Protein AF-A0A7C3XAK3-F1 (afdb_monomer_lite)

Radius of gyration: 26.2 Å; chains: 1; bounding box: 83×43×58 Å

Sequence (183 aa):
MRKRVQDLAARSGARIESCRVSHVPLEGDGNSEPVRDVQTSAECVFQGARFVLKDAFQLQPFVEALRDEERFDILFMIPAIGGFRGLTNYRENGVEVVMVQNGSPYRYAVSVQAGTATLPQLPLYQPLSTQSGDTDTTGQHQARRPPGLAMAVVLAVALAAAVFVYTTLRRHASREKRDGYAR

Structure (mmCIF, N/CA/C/O backbone):
data_AF-A0A7C3XAK3-F1
#
_entry.id   AF-A0A7C3XAK3-F1
#
loop_
_atom_site.group_PDB
_atom_site.id
_atom_site.type_symbol
_atom_site.label_atom_id
_atom_site.label_alt_id
_atom_site.label_comp_id
_atom_site.label_asym_id
_atom_site.label_entity_id
_atom_site.label_seq_id
_atom_site.pdbx_PDB_ins_code
_atom_site.Cartn_x
_atom_site.Cartn_y
_atom_site.Cartn_z
_atom_site.occupancy
_atom_site.B_iso_or_equiv
_atom_site.auth_seq_id
_atom_site.auth_comp_id
_atom_site.auth_asym_id
_atom_site.auth_atom_id
_atom_site.pdbx_PDB_model_num
ATOM 1 N N . MET A 1 1 ? 4.041 1.277 14.985 1.00 87.50 1 MET A N 1
ATOM 2 C CA . MET A 1 1 ? 4.296 0.413 13.810 1.00 87.50 1 MET A CA 1
ATOM 3 C C . MET A 1 1 ? 3.847 -1.040 13.988 1.00 87.50 1 MET A C 1
ATOM 5 O O . MET A 1 1 ? 2.988 -1.465 13.234 1.00 87.50 1 MET A O 1
ATOM 9 N N . ARG A 1 2 ? 4.333 -1.800 14.988 1.00 88.56 2 ARG A N 1
ATOM 10 C CA . ARG A 1 2 ? 3.982 -3.234 15.162 1.00 88.56 2 ARG A CA 1
ATOM 11 C C . ARG A 1 2 ? 2.473 -3.537 15.111 1.00 88.56 2 ARG A C 1
ATOM 13 O O . ARG A 1 2 ? 2.077 -4.432 14.377 1.00 88.56 2 ARG A O 1
ATOM 20 N N . LYS A 1 3 ? 1.648 -2.764 15.829 1.00 90.56 3 LYS A N 1
ATOM 21 C CA . LYS A 1 3 ? 0.180 -2.903 15.807 1.00 90.56 3 LYS A CA 1
ATOM 22 C C . LYS A 1 3 ? -0.396 -2.778 14.389 1.00 90.56 3 LYS A C 1
ATOM 24 O O . LYS A 1 3 ? -1.176 -3.616 13.976 1.00 90.56 3 LYS A O 1
ATOM 29 N N . ARG A 1 4 ? 0.069 -1.800 13.609 1.00 90.44 4 ARG A N 1
ATOM 30 C CA . ARG A 1 4 ? -0.397 -1.564 12.232 1.00 90.44 4 ARG A CA 1
ATOM 31 C C . ARG A 1 4 ? -0.043 -2.716 11.292 1.00 90.44 4 ARG A C 1
ATOM 33 O O . ARG A 1 4 ? -0.855 -3.104 10.466 1.00 90.44 4 ARG A O 1
ATOM 40 N N . VAL A 1 5 ? 1.141 -3.312 11.457 1.00 90.38 5 VAL A N 1
ATOM 41 C CA . VAL A 1 5 ? 1.531 -4.526 10.714 1.00 90.38 5 VAL A CA 1
ATOM 42 C C . VAL A 1 5 ? 0.620 -5.703 11.076 1.00 90.38 5 VAL A C 1
ATOM 44 O O . VAL A 1 5 ? 0.212 -6.458 10.197 1.00 90.38 5 VAL A O 1
ATOM 47 N N . GLN A 1 6 ? 0.283 -5.860 12.359 1.00 91.19 6 GLN A N 1
ATOM 48 C CA . GLN A 1 6 ? -0.656 -6.892 12.810 1.00 91.19 6 GLN A CA 1
ATOM 49 C C . GLN A 1 6 ? -2.060 -6.663 12.241 1.00 91.19 6 GLN A C 1
ATOM 51 O O . GLN A 1 6 ? -2.669 -7.609 11.748 1.00 91.19 6 GLN A O 1
ATOM 56 N N . ASP A 1 7 ? -2.533 -5.417 12.233 1.00 90.75 7 ASP A N 1
ATOM 57 C CA . ASP A 1 7 ? -3.819 -5.047 11.643 1.00 90.75 7 ASP A CA 1
ATOM 58 C C . ASP A 1 7 ? -3.832 -5.326 10.129 1.00 90.75 7 ASP A C 1
ATOM 60 O O . ASP A 1 7 ? -4.789 -5.907 9.615 1.00 90.75 7 ASP A O 1
ATOM 64 N N . LEU A 1 8 ? -2.745 -5.001 9.418 1.00 90.50 8 LEU A N 1
ATOM 65 C CA . LEU A 1 8 ? -2.573 -5.327 8.000 1.00 90.50 8 LEU A CA 1
ATOM 66 C C . LEU A 1 8 ? -2.621 -6.843 7.753 1.00 90.50 8 LEU A C 1
ATOM 68 O O . LEU A 1 8 ? -3.293 -7.297 6.824 1.00 90.50 8 LEU A O 1
ATOM 72 N N . ALA A 1 9 ? -1.935 -7.635 8.582 1.00 90.25 9 ALA A N 1
ATOM 73 C CA . ALA A 1 9 ? -1.950 -9.094 8.490 1.00 90.25 9 ALA A CA 1
ATOM 74 C C . ALA A 1 9 ? -3.367 -9.652 8.682 1.00 90.25 9 ALA A C 1
ATOM 76 O O . ALA A 1 9 ? -3.848 -10.418 7.849 1.00 90.25 9 ALA A O 1
ATOM 77 N N . ALA A 1 10 ? -4.067 -9.195 9.725 1.00 88.69 10 ALA A N 1
ATOM 78 C CA . ALA A 1 10 ? -5.432 -9.613 10.023 1.00 88.69 10 ALA A CA 1
ATOM 79 C C . ALA A 1 10 ? -6.401 -9.292 8.872 1.00 88.69 10 ALA A C 1
ATOM 81 O O . ALA A 1 10 ? -7.179 -10.151 8.464 1.00 88.69 10 ALA A O 1
ATOM 82 N N . ARG A 1 11 ? -6.317 -8.083 8.303 1.00 86.75 11 ARG A N 1
ATOM 83 C CA . ARG A 1 11 ? -7.193 -7.629 7.205 1.00 86.75 11 ARG A CA 1
ATOM 84 C C . ARG A 1 11 ? -6.927 -8.339 5.882 1.00 86.75 11 ARG A C 1
ATOM 86 O O . ARG A 1 11 ? -7.851 -8.573 5.113 1.00 86.75 11 ARG A O 1
ATOM 93 N N . SER A 1 12 ? -5.673 -8.691 5.617 1.00 86.06 12 SER A N 1
ATOM 94 C CA . SER A 1 12 ? -5.279 -9.401 4.393 1.00 86.06 12 SER A CA 1
ATOM 95 C C . SER A 1 12 ? -5.405 -10.925 4.490 1.00 86.06 12 SER A C 1
ATOM 97 O O . SER A 1 12 ? -5.143 -11.620 3.506 1.00 86.06 12 SER A O 1
ATOM 99 N N . GLY A 1 13 ? -5.774 -11.456 5.664 1.00 87.94 13 GLY A N 1
ATOM 100 C CA . GLY A 1 13 ? -5.750 -12.894 5.946 1.00 87.94 13 GLY A CA 1
ATOM 101 C C . GLY A 1 13 ? -4.337 -13.486 5.944 1.00 87.94 13 GLY A C 1
ATOM 102 O O . GLY A 1 13 ? -4.175 -14.702 5.847 1.00 87.94 13 GLY A O 1
ATOM 103 N N . ALA A 1 14 ? -3.312 -12.637 6.013 1.00 89.75 14 ALA A N 1
ATOM 104 C CA . ALA A 1 14 ? -1.926 -13.050 5.986 1.00 89.75 14 ALA A CA 1
ATOM 105 C C . ALA A 1 14 ? -1.443 -13.468 7.374 1.00 89.75 14 ALA A C 1
ATOM 107 O O . ALA A 1 14 ? -1.837 -12.910 8.399 1.00 89.75 14 ALA A O 1
ATOM 108 N N . ARG A 1 15 ? -0.498 -14.402 7.404 1.00 92.25 15 ARG A N 1
ATOM 109 C CA . ARG A 1 15 ? 0.276 -14.712 8.604 1.00 92.25 15 ARG A CA 1
ATOM 110 C C . ARG A 1 15 ? 1.606 -13.973 8.545 1.00 92.25 15 ARG A C 1
ATOM 112 O O . ARG A 1 15 ? 2.295 -14.032 7.534 1.00 92.25 15 ARG A O 1
ATOM 119 N N . ILE A 1 16 ? 1.989 -13.309 9.630 1.00 92.69 16 ILE A N 1
ATOM 120 C CA . ILE A 1 16 ? 3.330 -12.725 9.749 1.00 92.69 16 ILE A CA 1
ATOM 121 C C . ILE A 1 16 ? 4.313 -13.868 10.017 1.00 92.69 16 ILE A C 1
ATOM 123 O O . ILE A 1 16 ? 4.199 -14.552 11.034 1.00 92.69 16 ILE A O 1
ATOM 127 N N . GLU A 1 17 ? 5.254 -14.083 9.104 1.00 94.12 17 GLU A N 1
ATOM 128 C CA . GLU A 1 17 ? 6.334 -15.062 9.251 1.00 94.12 17 GLU A CA 1
ATOM 129 C C . GLU A 1 17 ? 7.499 -14.461 10.041 1.00 94.12 17 GLU A C 1
ATOM 131 O O . GLU A 1 17 ? 7.970 -15.036 11.019 1.00 94.12 17 GLU A O 1
ATOM 136 N N . SER A 1 18 ? 7.918 -13.255 9.660 1.00 93.62 18 SER A N 1
ATOM 137 C CA . SER A 1 18 ? 8.916 -12.475 10.386 1.00 93.62 18 SER A CA 1
ATOM 138 C C . SER A 1 18 ? 8.581 -10.989 10.303 1.00 93.62 18 SER A C 1
ATOM 140 O O . SER A 1 18 ? 7.903 -10.548 9.379 1.00 93.62 18 SER A O 1
ATOM 142 N N . CYS A 1 19 ? 8.991 -10.206 11.300 1.00 92.00 19 CYS A N 1
ATOM 143 C CA . CYS A 1 19 ? 8.801 -8.759 11.285 1.00 92.00 19 CYS A CA 1
ATOM 144 C C . CYS A 1 19 ? 9.812 -8.075 12.198 1.00 92.00 19 CYS A C 1
ATOM 146 O O . CYS A 1 19 ? 9.797 -8.258 13.419 1.00 92.00 19 CYS A O 1
ATOM 148 N N . ARG A 1 20 ? 10.694 -7.279 11.601 1.00 93.88 20 ARG A N 1
ATOM 149 C CA . ARG A 1 20 ? 11.685 -6.461 12.288 1.00 93.88 20 ARG A CA 1
ATOM 150 C C . ARG A 1 20 ? 11.205 -5.019 12.277 1.00 93.88 20 ARG A C 1
ATOM 152 O O . ARG A 1 20 ? 10.937 -4.468 11.220 1.00 93.88 20 ARG A O 1
ATOM 159 N N . VAL A 1 21 ? 11.097 -4.414 13.455 1.00 92.00 21 VAL A N 1
ATOM 160 C CA . VAL A 1 21 ? 10.813 -2.982 13.601 1.00 92.00 21 VAL A CA 1
ATOM 161 C C . VAL A 1 21 ? 12.068 -2.327 14.153 1.00 92.00 21 VAL A C 1
ATOM 163 O O . VAL A 1 21 ? 12.582 -2.775 15.177 1.00 92.00 21 VAL A O 1
ATOM 166 N N . SER A 1 22 ? 12.554 -1.294 13.477 1.00 92.19 22 SER A N 1
ATOM 167 C CA . SER A 1 22 ? 13.707 -0.502 13.900 1.00 92.19 22 SER A CA 1
ATOM 168 C C . SER A 1 22 ? 13.309 0.948 14.121 1.00 92.19 22 SER A C 1
ATOM 170 O O . SER A 1 22 ? 12.450 1.491 13.427 1.00 92.19 22 SER A O 1
ATOM 172 N N . HIS A 1 23 ? 13.955 1.559 15.106 1.00 91.06 23 HIS A N 1
ATOM 173 C CA . HIS A 1 23 ? 13.824 2.966 15.441 1.00 91.06 23 HIS A CA 1
ATOM 174 C C . HIS A 1 23 ? 15.217 3.572 15.343 1.00 91.06 23 HIS A C 1
ATOM 176 O O . HIS A 1 23 ? 16.111 3.179 16.091 1.00 91.06 23 HIS A O 1
ATOM 182 N N . VAL A 1 24 ? 15.407 4.469 14.385 1.00 89.06 24 VAL A N 1
ATOM 183 C CA . VAL A 1 24 ? 16.671 5.162 14.157 1.00 89.06 24 VAL A CA 1
ATOM 184 C C . VAL A 1 24 ? 16.463 6.608 14.596 1.00 89.06 24 VAL A C 1
ATOM 186 O O . VAL A 1 24 ? 15.587 7.272 14.039 1.00 89.06 24 VAL A O 1
ATOM 189 N N . PRO A 1 25 ? 17.182 7.100 15.619 1.00 86.81 25 PRO A N 1
ATOM 190 C CA . PRO A 1 25 ? 17.150 8.518 15.938 1.00 86.81 25 PRO A CA 1
ATOM 191 C C . PRO A 1 25 ? 17.681 9.296 14.733 1.00 86.81 25 PRO A C 1
ATOM 193 O O . PRO A 1 25 ? 18.705 8.931 14.157 1.00 86.81 25 PRO A O 1
ATOM 196 N N . LEU A 1 26 ? 16.963 10.336 14.334 1.00 82.81 26 LEU A N 1
ATOM 197 C CA . LEU A 1 26 ? 17.437 11.277 13.338 1.00 82.81 26 LEU A CA 1
ATOM 198 C C . LEU A 1 26 ? 18.354 12.259 14.062 1.00 82.81 26 LEU A C 1
ATOM 200 O O . LEU A 1 26 ? 17.943 12.929 15.010 1.00 82.81 26 LEU A O 1
ATOM 204 N N . GLU A 1 27 ? 19.620 12.294 13.660 1.00 77.50 27 GLU A N 1
ATOM 205 C CA . GLU A 1 27 ? 20.534 13.332 14.120 1.00 77.50 27 GLU A CA 1
ATOM 206 C C . GLU A 1 27 ? 20.066 14.653 13.506 1.00 77.50 27 GLU A C 1
ATOM 208 O O . GLU A 1 27 ? 20.115 14.842 12.291 1.00 77.50 27 GLU A O 1
ATOM 213 N N . GLY A 1 28 ? 19.529 15.537 14.347 1.00 67.94 28 GLY A N 1
ATOM 214 C CA . GLY A 1 28 ? 19.206 16.896 13.936 1.00 67.94 28 GLY A CA 1
ATOM 215 C C . GLY A 1 28 ? 20.486 17.655 13.597 1.00 67.94 28 GLY A C 1
ATOM 216 O O . GLY A 1 28 ? 21.498 17.505 14.284 1.00 67.94 28 GLY A O 1
ATOM 217 N N . ASP A 1 29 ? 20.439 18.489 12.556 1.00 62.28 29 ASP A N 1
ATOM 218 C CA . ASP A 1 29 ? 21.495 19.467 12.289 1.00 62.28 29 ASP A CA 1
ATOM 219 C C . ASP A 1 29 ? 21.697 20.294 13.570 1.00 62.28 29 ASP A C 1
ATOM 221 O O . ASP A 1 29 ? 20.728 20.826 14.125 1.00 62.28 29 ASP A O 1
ATOM 225 N N . GLY A 1 30 ? 22.934 20.344 14.074 1.00 61.62 30 GLY A N 1
ATOM 226 C CA . GLY A 1 30 ? 23.308 20.696 15.456 1.00 61.62 30 GLY A CA 1
ATOM 227 C C . GLY A 1 30 ? 22.976 22.110 15.965 1.00 61.62 30 GLY A C 1
ATOM 228 O O . GLY A 1 30 ? 23.571 22.547 16.944 1.00 61.62 30 GLY A O 1
ATOM 229 N N . ASN A 1 31 ? 22.045 22.820 15.327 1.00 66.19 31 ASN A N 1
ATOM 230 C CA . ASN A 1 31 ? 21.582 24.166 15.666 1.00 66.19 31 ASN A CA 1
ATOM 231 C C . ASN A 1 31 ? 20.103 24.240 16.098 1.00 66.19 31 ASN A C 1
ATOM 233 O O . ASN A 1 31 ? 19.608 25.338 16.351 1.00 66.19 31 ASN A O 1
ATOM 237 N N . SER A 1 32 ? 19.393 23.113 16.193 1.00 59.19 32 SER A N 1
ATOM 238 C CA . SER A 1 32 ? 17.992 23.072 16.649 1.00 59.19 32 SER A CA 1
ATOM 239 C C . SER A 1 32 ? 17.912 22.458 18.046 1.00 59.19 32 SER A C 1
ATOM 241 O O . SER A 1 32 ? 18.679 21.546 18.355 1.00 59.19 32 SER A O 1
ATOM 243 N N . GLU A 1 33 ? 16.988 22.928 18.894 1.00 60.97 33 GLU A N 1
ATOM 244 C CA . GLU A 1 33 ? 16.674 22.240 20.154 1.00 60.97 33 GLU A CA 1
ATOM 245 C C . GLU A 1 33 ? 16.444 20.739 19.906 1.00 60.97 33 GLU A C 1
ATOM 247 O O . GLU A 1 33 ? 15.945 20.383 18.835 1.00 60.97 33 GLU A O 1
ATOM 252 N N . PRO A 1 34 ? 16.801 19.848 20.853 1.00 56.78 34 PRO A N 1
ATOM 253 C CA . PRO A 1 34 ? 16.752 18.404 20.658 1.00 56.78 34 PRO A CA 1
ATOM 254 C C . PRO A 1 34 ? 15.304 17.902 20.610 1.00 56.78 34 PRO A C 1
ATOM 256 O O . PRO A 1 34 ? 14.813 17.248 21.531 1.00 56.78 34 PRO A O 1
ATOM 259 N N . VAL A 1 35 ? 14.613 18.166 19.505 1.00 58.84 35 VAL A N 1
ATOM 260 C CA . VAL A 1 35 ? 13.472 17.366 19.092 1.00 58.84 35 VAL A CA 1
ATOM 261 C C . VAL A 1 35 ? 14.072 16.023 18.704 1.00 58.84 35 VAL A C 1
ATOM 263 O O . VAL A 1 35 ? 14.799 15.904 17.721 1.00 58.84 35 VAL A O 1
ATOM 266 N N . ARG A 1 36 ? 13.870 15.013 19.557 1.00 66.38 36 ARG A N 1
ATOM 267 C CA . ARG A 1 36 ? 14.266 13.634 19.258 1.00 66.38 36 ARG A CA 1
ATOM 268 C C . ARG A 1 36 ? 13.358 13.106 18.156 1.00 66.38 36 ARG A C 1
ATOM 270 O O . ARG A 1 36 ? 12.416 12.365 18.432 1.00 66.38 36 ARG A O 1
ATOM 277 N N . ASP A 1 37 ? 13.641 13.495 16.924 1.00 80.44 37 ASP A N 1
ATOM 278 C CA . ASP A 1 37 ? 12.997 12.913 15.764 1.00 80.44 37 ASP A CA 1
ATOM 279 C C . ASP A 1 37 ? 13.470 11.462 15.631 1.00 80.44 37 ASP A C 1
ATOM 281 O O . ASP A 1 37 ? 14.658 11.150 15.716 1.00 80.44 37 ASP A O 1
ATOM 285 N N . VAL A 1 38 ? 12.524 10.534 15.497 1.00 84.50 38 VAL A N 1
ATOM 286 C CA . VAL A 1 38 ? 12.805 9.099 15.393 1.00 84.50 38 VAL A CA 1
ATOM 287 C C . VAL A 1 38 ? 12.208 8.588 14.096 1.00 84.50 38 VAL A C 1
ATOM 289 O O . VAL A 1 38 ? 10.988 8.549 13.930 1.00 84.50 38 VAL A O 1
ATOM 292 N N . GLN A 1 39 ? 13.059 8.112 13.194 1.00 84.50 39 GLN A N 1
ATOM 293 C CA . GLN A 1 39 ? 12.618 7.373 12.025 1.00 84.50 39 GLN A CA 1
ATOM 294 C C . GLN A 1 39 ? 12.269 5.942 12.436 1.00 84.50 39 GLN A C 1
ATOM 296 O O . GLN A 1 39 ? 13.109 5.184 12.919 1.00 84.50 39 GLN A O 1
ATOM 301 N N . THR A 1 40 ? 11.013 5.552 12.233 1.00 85.81 40 THR A N 1
ATOM 302 C CA . THR A 1 40 ? 10.553 4.182 12.484 1.00 85.81 40 THR A CA 1
ATOM 303 C C . THR A 1 40 ? 10.412 3.432 11.165 1.00 85.81 40 THR A C 1
ATOM 305 O O . THR A 1 40 ? 9.677 3.870 10.286 1.00 85.81 40 THR A O 1
ATOM 308 N N . SER A 1 41 ? 11.061 2.276 11.038 1.00 85.62 41 SER A N 1
ATOM 309 C CA . SER A 1 41 ? 10.912 1.372 9.894 1.00 85.62 41 SER A CA 1
ATOM 310 C C . SER A 1 41 ? 10.433 -0.006 10.343 1.00 85.62 41 SER A C 1
ATOM 312 O O . SER A 1 41 ? 10.674 -0.432 11.474 1.00 85.62 41 SER A O 1
ATOM 314 N N . ALA A 1 42 ? 9.710 -0.703 9.467 1.00 87.62 42 ALA A N 1
ATOM 315 C CA . ALA A 1 42 ? 9.312 -2.086 9.681 1.00 87.62 42 ALA A CA 1
ATOM 316 C C . ALA A 1 42 ? 9.510 -2.897 8.401 1.00 87.62 42 ALA A C 1
ATOM 318 O O . ALA A 1 42 ? 9.039 -2.504 7.338 1.00 87.62 42 ALA A O 1
ATOM 319 N N . GLU A 1 43 ? 10.183 -4.031 8.529 1.00 89.50 43 GLU A N 1
ATOM 320 C CA . GLU A 1 43 ? 10.418 -5.001 7.468 1.00 89.50 43 GLU A CA 1
ATOM 321 C C . GLU A 1 43 ? 9.780 -6.318 7.896 1.00 89.50 43 GLU A C 1
ATOM 323 O O . GLU A 1 43 ? 10.193 -6.914 8.893 1.00 89.50 43 GLU A O 1
ATOM 328 N N . CYS A 1 44 ? 8.727 -6.745 7.199 1.00 87.69 44 CYS A N 1
ATOM 329 C CA . CYS A 1 44 ? 7.933 -7.897 7.612 1.00 87.69 44 CYS A CA 1
ATOM 330 C C . CYS A 1 44 ? 7.650 -8.806 6.415 1.00 87.69 44 CYS A C 1
ATOM 332 O O . CYS A 1 44 ? 7.301 -8.336 5.334 1.00 87.69 44 CYS A O 1
ATOM 334 N N . VAL A 1 45 ? 7.804 -10.112 6.625 1.00 87.38 45 VAL A N 1
ATOM 335 C CA . VAL A 1 45 ? 7.499 -11.166 5.657 1.00 87.38 45 VAL A CA 1
ATOM 336 C C . VAL A 1 45 ? 6.133 -11.738 6.000 1.00 87.38 45 VAL A C 1
ATOM 338 O O . VAL A 1 45 ? 5.879 -12.137 7.140 1.00 87.38 45 VAL A O 1
ATOM 341 N N . PHE A 1 46 ? 5.250 -11.762 5.008 1.00 88.50 46 PHE A N 1
ATOM 342 C CA . PHE A 1 46 ? 3.887 -12.256 5.143 1.00 88.50 46 PHE A CA 1
ATOM 343 C C . PHE A 1 46 ? 3.707 -13.529 4.319 1.00 88.50 46 PHE A C 1
ATOM 345 O O . PHE A 1 46 ? 4.042 -13.564 3.137 1.00 88.50 46 PHE A O 1
ATOM 352 N N . GLN A 1 47 ? 3.107 -14.550 4.920 1.00 89.88 47 GLN A N 1
ATOM 353 C CA . GLN A 1 47 ? 2.721 -15.788 4.259 1.00 89.88 47 GLN A CA 1
ATOM 354 C C . GLN A 1 47 ? 1.212 -15.798 3.998 1.00 89.88 47 GLN A C 1
ATOM 356 O O . GLN A 1 47 ? 0.413 -15.420 4.856 1.00 89.88 47 GLN A O 1
ATOM 361 N N . GLY A 1 48 ? 0.812 -16.251 2.808 1.00 83.38 48 GLY A N 1
ATOM 362 C CA . GLY A 1 48 ? -0.601 -16.393 2.437 1.00 83.38 48 GLY A CA 1
ATOM 363 C C . GLY A 1 48 ? -1.326 -15.075 2.146 1.00 83.38 48 GLY A C 1
ATOM 364 O O . GLY A 1 48 ? -2.530 -15.094 1.903 1.00 83.38 48 GLY A O 1
ATOM 365 N N . ALA A 1 49 ? -0.613 -13.946 2.135 1.00 81.69 49 ALA A N 1
ATOM 366 C CA . ALA A 1 49 ? -1.195 -12.655 1.809 1.00 81.69 49 ALA A CA 1
ATOM 367 C C . ALA A 1 49 ? -1.693 -12.618 0.359 1.00 81.69 49 ALA A C 1
ATOM 369 O O . ALA A 1 49 ? -0.960 -12.954 -0.572 1.00 81.69 49 ALA A O 1
ATOM 370 N N . ARG A 1 50 ? -2.928 -12.155 0.157 1.00 81.25 50 ARG A N 1
ATOM 371 C CA . ARG A 1 50 ? -3.520 -11.970 -1.176 1.00 81.25 50 ARG A CA 1
ATOM 372 C C . ARG A 1 50 ? -3.619 -10.490 -1.524 1.00 81.25 50 ARG A C 1
ATOM 374 O O . ARG A 1 50 ? -4.705 -9.958 -1.707 1.00 81.25 50 ARG A O 1
ATOM 381 N N . PHE A 1 51 ? -2.472 -9.822 -1.622 1.00 82.81 51 PHE A N 1
ATOM 382 C CA . PHE A 1 51 ? -2.421 -8.415 -2.046 1.00 82.81 51 PHE A CA 1
ATOM 383 C C . PHE A 1 51 ? -2.633 -8.231 -3.553 1.00 82.81 51 PHE A C 1
ATOM 385 O O . PHE A 1 51 ? -2.912 -7.124 -4.004 1.00 82.81 51 PHE A O 1
ATOM 392 N N . VAL A 1 52 ? -2.523 -9.314 -4.325 1.00 80.62 52 VAL A N 1
ATOM 393 C CA . VAL A 1 52 ? -2.828 -9.355 -5.756 1.00 80.62 52 VAL A CA 1
ATOM 394 C C . VAL A 1 52 ? -4.016 -10.291 -5.957 1.00 80.62 52 VAL A C 1
ATOM 396 O O . VAL A 1 52 ? -3.970 -11.456 -5.559 1.00 80.62 52 VAL A O 1
ATOM 399 N N . LEU A 1 53 ? -5.091 -9.784 -6.556 1.00 79.31 53 LEU A N 1
ATOM 400 C CA . LEU A 1 53 ? -6.270 -10.557 -6.926 1.00 79.31 53 LEU A CA 1
ATOM 401 C C . LEU A 1 53 ? -6.368 -10.608 -8.449 1.00 79.31 53 LEU A C 1
ATOM 403 O O . LEU A 1 53 ? -6.743 -9.620 -9.079 1.00 79.31 53 LEU A O 1
ATOM 407 N N . LYS A 1 54 ? -6.058 -11.776 -9.026 1.00 77.19 54 LYS A N 1
ATOM 408 C CA . LYS A 1 54 ? -5.904 -11.965 -10.478 1.00 77.19 54 LYS A CA 1
ATOM 409 C C . LYS A 1 54 ? -4.853 -10.992 -11.027 1.00 77.19 54 LYS A C 1
ATOM 411 O O . LYS A 1 54 ? -3.674 -11.176 -10.752 1.00 77.19 54 LYS A O 1
ATOM 416 N N . ASP A 1 55 ? -5.307 -9.934 -11.690 1.00 77.56 55 ASP A N 1
ATOM 417 C CA . ASP A 1 55 ? -4.481 -8.941 -12.370 1.00 77.56 55 ASP A CA 1
ATOM 418 C C . ASP A 1 55 ? -4.528 -7.568 -11.682 1.00 77.56 55 ASP A C 1
ATOM 420 O O . ASP A 1 55 ? -4.169 -6.578 -12.306 1.00 77.56 55 ASP A O 1
ATOM 424 N N . ALA A 1 56 ? -5.019 -7.469 -10.436 1.00 82.25 56 ALA A N 1
ATOM 425 C CA . ALA A 1 56 ? -5.171 -6.197 -9.722 1.00 82.25 56 ALA A CA 1
ATOM 426 C C . ALA A 1 56 ? -4.610 -6.203 -8.297 1.00 82.25 56 ALA A C 1
ATOM 428 O O . ALA A 1 56 ? -4.639 -7.219 -7.605 1.00 82.25 56 ALA A O 1
ATOM 429 N N . PHE A 1 57 ? -4.157 -5.035 -7.836 1.00 85.06 57 PHE A N 1
ATOM 430 C CA . PHE A 1 57 ? -3.682 -4.829 -6.467 1.00 85.06 57 PHE A CA 1
ATOM 431 C C . PHE A 1 57 ? -4.818 -4.457 -5.517 1.00 85.06 57 PHE A C 1
ATOM 433 O O . PHE A 1 57 ? -5.617 -3.564 -5.797 1.00 85.06 57 PHE A O 1
ATOM 440 N N . GLN A 1 58 ? -4.848 -5.098 -4.353 1.00 89.56 58 GLN A N 1
ATOM 441 C CA . GLN A 1 58 ? -5.724 -4.722 -3.253 1.00 89.56 58 GLN A CA 1
ATOM 442 C C . GLN A 1 58 ? -5.049 -3.641 -2.406 1.00 89.56 58 GLN A C 1
ATOM 444 O O . GLN A 1 58 ? -4.196 -3.936 -1.572 1.00 89.56 58 GLN A O 1
ATOM 449 N N . LEU A 1 59 ? -5.440 -2.382 -2.615 1.00 92.62 59 LEU A N 1
ATOM 450 C CA . LEU A 1 59 ? -4.925 -1.250 -1.835 1.00 92.62 59 LEU A CA 1
ATOM 451 C C . LEU A 1 59 ? -5.628 -1.099 -0.478 1.00 92.62 59 LEU A C 1
ATOM 453 O O . LEU A 1 59 ? -5.010 -0.623 0.472 1.00 92.62 59 LEU A O 1
ATOM 457 N N . GLN A 1 60 ? -6.886 -1.548 -0.373 1.00 93.12 60 GLN A N 1
ATOM 458 C CA . GLN A 1 60 ? -7.733 -1.390 0.818 1.00 93.12 60 GLN A CA 1
ATOM 459 C C . GLN A 1 60 ? -7.027 -1.768 2.133 1.00 93.12 60 GLN A C 1
ATOM 461 O O . GLN A 1 60 ? -7.027 -0.939 3.041 1.00 93.12 60 GLN A O 1
ATOM 466 N N . PRO A 1 61 ? -6.368 -2.941 2.264 1.00 92.38 61 PRO A N 1
ATOM 467 C CA . PRO A 1 61 ? -5.781 -3.336 3.546 1.00 92.38 61 PRO A CA 1
ATOM 468 C C . PRO A 1 61 ? -4.674 -2.384 4.012 1.00 92.38 61 PRO A C 1
ATOM 470 O O . PRO A 1 61 ? -4.526 -2.147 5.209 1.00 92.38 61 PRO A O 1
ATOM 473 N N . PHE A 1 62 ? -3.912 -1.817 3.071 1.00 92.25 62 PHE A N 1
ATOM 474 C CA . PHE A 1 62 ? -2.856 -0.849 3.365 1.00 92.25 62 PHE A CA 1
ATOM 475 C C . PHE A 1 62 ? -3.444 0.486 3.805 1.00 92.25 62 PHE A C 1
ATOM 477 O O . PHE A 1 62 ? -3.002 1.039 4.809 1.00 92.25 62 PHE A O 1
ATOM 484 N N . VAL A 1 63 ? -4.467 0.970 3.094 1.00 93.12 63 VAL A N 1
ATOM 485 C CA . VAL A 1 63 ? -5.133 2.231 3.437 1.00 93.12 63 VAL A CA 1
ATOM 486 C C . VAL A 1 63 ? -5.807 2.148 4.799 1.00 93.12 63 VAL A C 1
ATOM 488 O O . VAL A 1 63 ? -5.690 3.072 5.591 1.00 93.12 63 VAL A O 1
ATOM 491 N N . GLU A 1 64 ? -6.423 1.018 5.132 1.00 92.06 64 GLU A N 1
ATOM 492 C CA . GLU A 1 64 ? -7.012 0.805 6.454 1.00 92.06 64 GLU A CA 1
ATOM 493 C C . GLU A 1 64 ? -5.968 0.731 7.571 1.00 92.06 64 GLU A C 1
ATOM 495 O O . GLU A 1 64 ? -6.182 1.294 8.644 1.00 92.06 64 GLU A O 1
ATOM 500 N N . ALA A 1 65 ? -4.843 0.047 7.337 1.00 90.69 65 ALA A N 1
ATOM 501 C CA . ALA A 1 65 ? -3.781 -0.109 8.331 1.00 90.69 65 ALA A CA 1
ATOM 502 C C . ALA A 1 65 ? -2.975 1.181 8.568 1.00 90.69 65 ALA A C 1
ATOM 504 O O . ALA A 1 65 ? -2.407 1.360 9.648 1.00 90.69 65 ALA A O 1
ATOM 505 N N . LEU A 1 66 ? -2.915 2.064 7.566 1.00 90.44 66 LEU A N 1
ATOM 506 C CA . LEU A 1 66 ? -2.147 3.311 7.584 1.00 90.44 66 LEU A CA 1
ATOM 507 C C . LEU A 1 66 ? -3.028 4.564 7.583 1.00 90.44 66 LEU A C 1
ATOM 509 O O . LEU A 1 66 ? -2.514 5.657 7.400 1.00 90.44 66 LEU A O 1
ATOM 513 N N . ARG A 1 67 ? -4.333 4.437 7.838 1.00 90.69 67 ARG A N 1
ATOM 514 C CA . ARG A 1 67 ? -5.303 5.545 7.756 1.00 90.69 67 ARG A CA 1
ATOM 515 C C . ARG A 1 67 ? -4.990 6.752 8.644 1.00 90.69 67 ARG A C 1
ATOM 517 O O . ARG A 1 67 ? -5.481 7.842 8.392 1.00 90.69 67 ARG A O 1
ATOM 524 N N . ASP A 1 68 ? -4.245 6.519 9.721 1.00 90.38 68 ASP A N 1
ATOM 525 C CA . ASP A 1 68 ? -3.850 7.559 10.668 1.00 90.38 68 ASP A CA 1
ATOM 526 C C . ASP A 1 68 ? -2.596 8.319 10.182 1.00 90.38 68 ASP A C 1
ATOM 528 O O . ASP A 1 68 ? -2.167 9.260 10.840 1.00 90.38 68 ASP A O 1
ATOM 532 N N . GLU A 1 69 ? -1.972 7.888 9.078 1.00 89.06 69 GLU A N 1
ATOM 533 C CA . GLU A 1 69 ? -0.965 8.672 8.360 1.00 89.06 69 GLU A CA 1
ATOM 534 C C . GLU A 1 69 ? -1.666 9.534 7.308 1.00 89.06 69 GLU A C 1
ATOM 536 O O . GLU A 1 69 ? -2.357 9.011 6.432 1.00 89.06 69 GLU A O 1
ATOM 541 N N . GLU A 1 70 ? -1.443 10.847 7.349 1.00 90.88 70 GLU A N 1
ATOM 542 C CA . GLU A 1 70 ? -2.033 11.767 6.368 1.00 90.88 70 GLU A CA 1
ATOM 543 C C . GLU A 1 70 ? -1.574 11.456 4.940 1.00 90.88 70 GLU A C 1
ATOM 545 O O . GLU A 1 70 ? -2.314 11.671 3.982 1.00 90.88 70 GLU A O 1
ATOM 550 N N . ARG A 1 71 ? -0.349 10.936 4.784 1.00 93.50 71 ARG A N 1
ATOM 551 C CA . ARG A 1 71 ? 0.230 10.612 3.482 1.00 93.50 71 ARG A CA 1
ATOM 552 C C . ARG A 1 71 ? 1.228 9.466 3.562 1.00 93.50 71 ARG A C 1
ATOM 554 O O . ARG A 1 71 ? 2.102 9.455 4.423 1.00 93.50 71 ARG A O 1
ATOM 561 N N . PHE A 1 72 ? 1.155 8.545 2.606 1.00 94.00 72 PHE A N 1
ATOM 562 C CA . PHE A 1 72 ? 2.108 7.446 2.469 1.00 94.00 72 PHE A CA 1
ATOM 563 C C . PHE A 1 72 ? 2.163 6.921 1.032 1.00 94.00 72 PHE A C 1
ATOM 565 O O . PHE A 1 72 ? 1.220 7.073 0.258 1.00 94.00 72 PHE A O 1
ATOM 572 N N . ASP A 1 73 ? 3.275 6.275 0.686 1.00 94.62 73 ASP A N 1
ATOM 573 C CA . ASP A 1 73 ? 3.442 5.599 -0.597 1.00 94.62 73 ASP A CA 1
ATOM 574 C C . ASP A 1 73 ? 3.366 4.079 -0.422 1.00 94.62 73 ASP A C 1
ATOM 576 O O . ASP A 1 73 ? 3.937 3.514 0.512 1.00 94.62 73 ASP A O 1
ATOM 580 N N . ILE A 1 74 ? 2.708 3.406 -1.363 1.00 92.56 74 ILE A N 1
ATOM 581 C CA . ILE A 1 74 ? 2.682 1.947 -1.472 1.00 92.56 74 ILE A CA 1
ATOM 582 C C . ILE A 1 74 ? 3.472 1.556 -2.718 1.00 92.56 74 ILE A C 1
ATOM 584 O O . ILE A 1 74 ? 3.178 2.025 -3.820 1.00 92.56 74 ILE A O 1
ATOM 588 N N . LEU A 1 75 ? 4.455 0.673 -2.549 1.00 91.88 75 LEU A N 1
ATOM 589 C CA . LEU A 1 75 ? 5.289 0.167 -3.633 1.00 91.88 75 LEU A CA 1
ATOM 590 C C . LEU A 1 75 ? 5.119 -1.351 -3.768 1.00 91.88 75 LEU A C 1
ATOM 592 O O . LEU A 1 75 ? 5.464 -2.097 -2.853 1.00 91.88 75 LEU A O 1
ATOM 596 N N . PHE A 1 76 ? 4.628 -1.820 -4.916 1.00 88.31 76 PHE A N 1
ATOM 597 C CA . PHE A 1 76 ? 4.579 -3.247 -5.240 1.00 88.31 76 PHE A CA 1
ATOM 598 C C . PHE A 1 76 ? 5.765 -3.620 -6.125 1.00 88.31 76 PHE A C 1
ATOM 600 O O . PHE A 1 76 ? 5.848 -3.220 -7.289 1.00 88.31 76 PHE A O 1
ATOM 607 N N . MET A 1 77 ? 6.674 -4.422 -5.573 1.00 87.56 77 MET A N 1
ATOM 608 C CA . MET A 1 77 ? 7.816 -4.986 -6.293 1.00 87.56 77 MET A CA 1
ATOM 609 C C . MET A 1 77 ? 7.426 -6.316 -6.942 1.00 87.56 77 MET A C 1
ATOM 611 O O . MET A 1 77 ? 7.820 -7.384 -6.479 1.00 87.56 77 MET A O 1
ATOM 615 N N . ILE A 1 78 ? 6.610 -6.252 -7.992 1.00 82.75 78 ILE A N 1
ATOM 616 C CA . ILE A 1 78 ? 6.241 -7.425 -8.789 1.00 82.75 78 ILE A CA 1
ATOM 617 C C . ILE A 1 78 ? 6.446 -7.151 -10.284 1.00 82.75 78 ILE A C 1
ATOM 619 O O . ILE A 1 78 ? 6.450 -5.982 -10.683 1.00 82.75 78 ILE A O 1
ATOM 623 N N . PRO A 1 79 ? 6.585 -8.195 -11.123 1.00 85.06 79 PRO A N 1
ATOM 624 C CA . PRO A 1 79 ? 6.610 -8.027 -12.571 1.00 85.06 79 PRO A CA 1
ATOM 625 C C . PRO A 1 79 ? 5.385 -7.261 -13.077 1.00 85.06 79 PRO A C 1
ATOM 627 O O . PRO A 1 79 ? 4.290 -7.377 -12.525 1.00 85.06 79 PRO A O 1
ATOM 630 N N . ALA A 1 80 ? 5.569 -6.488 -14.149 1.00 84.19 80 ALA A N 1
ATOM 631 C CA . ALA A 1 80 ? 4.475 -5.749 -14.762 1.00 84.19 80 ALA A CA 1
ATOM 632 C C . ALA A 1 80 ? 3.378 -6.712 -15.248 1.00 84.19 80 ALA A C 1
ATOM 634 O O . ALA A 1 80 ? 3.655 -7.676 -15.963 1.00 84.19 80 ALA A O 1
ATOM 635 N N . ILE A 1 81 ? 2.133 -6.424 -14.878 1.00 85.06 81 ILE A N 1
ATOM 636 C CA . ILE A 1 81 ? 0.952 -7.175 -15.297 1.00 85.06 81 ILE A CA 1
ATOM 637 C C . ILE A 1 81 ? 0.397 -6.514 -16.562 1.00 85.06 81 ILE A C 1
ATOM 639 O O . ILE A 1 81 ? 0.017 -5.339 -16.559 1.00 85.06 81 ILE A O 1
ATOM 643 N N . GLY A 1 82 ? 0.361 -7.266 -17.663 1.00 83.19 82 GLY A N 1
ATOM 644 C CA . GLY A 1 82 ? -0.155 -6.782 -18.941 1.00 83.19 82 GLY A CA 1
ATOM 645 C C . GLY A 1 82 ? -1.617 -6.341 -18.831 1.00 83.19 82 GLY A C 1
ATOM 646 O O . GLY A 1 82 ? -2.457 -7.072 -18.320 1.00 83.19 82 GLY A O 1
ATOM 647 N N . GLY A 1 83 ? -1.929 -5.134 -19.306 1.00 81.75 83 GLY A N 1
ATOM 648 C CA . GLY A 1 83 ? -3.298 -4.606 -19.299 1.00 81.75 83 GLY A CA 1
ATOM 649 C C . GLY A 1 83 ? -3.798 -4.097 -17.942 1.00 81.75 83 GLY A C 1
ATOM 650 O O . GLY A 1 83 ? -4.891 -3.529 -17.887 1.00 81.75 83 GLY A O 1
ATOM 651 N N . PHE A 1 84 ? -3.012 -4.213 -16.866 1.00 85.50 84 PHE A N 1
ATOM 652 C CA . PHE A 1 84 ? -3.380 -3.631 -15.582 1.00 85.50 84 PHE A CA 1
ATOM 653 C C . PHE A 1 84 ? -3.302 -2.099 -15.622 1.00 85.50 84 PHE A C 1
ATOM 655 O O . PHE A 1 84 ? -2.256 -1.506 -15.894 1.00 85.50 84 PHE A O 1
ATOM 662 N N . ARG A 1 85 ? -4.434 -1.448 -15.333 1.00 83.44 85 ARG A N 1
ATOM 663 C CA . ARG A 1 85 ? -4.543 0.020 -15.237 1.00 83.44 85 ARG A CA 1
ATOM 664 C C . ARG A 1 85 ? -4.726 0.522 -13.804 1.00 83.44 85 ARG A C 1
ATOM 666 O O . ARG A 1 85 ? -4.409 1.675 -13.528 1.00 83.44 85 ARG A O 1
ATOM 673 N N . GLY A 1 86 ? -5.205 -0.347 -12.910 1.00 86.69 86 GLY A N 1
ATOM 674 C CA . GLY A 1 86 ? -5.461 -0.047 -11.501 1.00 86.69 86 GLY A CA 1
ATOM 675 C C . GLY A 1 86 ? -6.323 1.192 -11.261 1.00 86.69 86 GLY A C 1
ATOM 676 O O . GLY A 1 86 ? -7.086 1.621 -12.128 1.00 86.69 86 GLY A O 1
ATOM 677 N N . LEU A 1 87 ? -6.184 1.761 -10.062 1.00 91.19 87 LEU A N 1
ATOM 678 C CA . LEU A 1 87 ? -6.687 3.091 -9.717 1.00 91.19 87 LEU A CA 1
ATOM 679 C C . LEU A 1 87 ? -5.666 4.151 -10.128 1.00 91.19 87 LEU A C 1
ATOM 681 O O . LEU A 1 87 ? -4.652 4.326 -9.463 1.00 91.19 87 LEU A O 1
ATOM 685 N N . THR A 1 88 ? -5.892 4.839 -11.243 1.00 92.12 88 THR A N 1
ATOM 686 C CA . THR A 1 88 ? -4.929 5.843 -11.718 1.00 92.12 88 THR A CA 1
ATOM 687 C C . THR A 1 88 ? -5.053 7.147 -10.933 1.00 92.12 88 THR A C 1
ATOM 689 O O . THR A 1 88 ? -4.041 7.727 -10.544 1.00 92.12 88 THR A O 1
ATOM 692 N N . ASN A 1 89 ? -6.287 7.590 -10.692 1.00 93.38 89 ASN A N 1
ATOM 693 C CA . ASN A 1 89 ? -6.603 8.772 -9.900 1.00 93.38 89 ASN A CA 1
ATOM 694 C C . ASN A 1 89 ? -8.003 8.592 -9.302 1.00 93.38 89 ASN A C 1
ATOM 696 O O . ASN A 1 89 ? -9.015 8.758 -9.987 1.00 93.38 89 ASN A O 1
ATOM 700 N N . TYR A 1 90 ? -8.052 8.184 -8.041 1.00 94.25 90 TYR A N 1
ATOM 701 C CA . TYR A 1 90 ? -9.283 7.948 -7.304 1.00 94.25 90 TYR A CA 1
ATOM 702 C C . TYR A 1 90 ? -9.356 8.905 -6.121 1.00 94.25 90 TYR A C 1
ATOM 704 O O . TYR A 1 90 ? -8.389 9.039 -5.372 1.00 94.25 90 TYR A O 1
ATOM 712 N N . ARG A 1 91 ? -10.507 9.554 -5.949 1.00 94.12 91 ARG A N 1
ATOM 713 C CA . ARG A 1 91 ? -10.773 10.452 -4.830 1.00 94.12 91 ARG A CA 1
ATOM 714 C C . ARG A 1 91 ? -12.200 10.254 -4.351 1.00 94.12 91 ARG A C 1
ATOM 716 O O . ARG A 1 91 ? -13.131 10.431 -5.131 1.00 94.12 91 ARG A O 1
ATOM 723 N N . GLU A 1 92 ? -12.364 9.918 -3.080 1.00 93.56 92 GLU A N 1
ATOM 724 C CA . GLU A 1 92 ? -13.675 9.744 -2.456 1.00 93.56 92 GLU A CA 1
ATOM 725 C C . GLU A 1 92 ? -13.550 9.877 -0.934 1.00 93.56 92 GLU A C 1
ATOM 727 O O . GLU A 1 92 ? -12.595 9.372 -0.351 1.00 93.56 92 GLU A O 1
ATOM 732 N N . ASN A 1 93 ? -14.505 10.548 -0.279 1.00 91.19 93 ASN A N 1
ATOM 733 C CA . ASN A 1 93 ? -14.625 10.614 1.187 1.00 91.19 93 ASN A CA 1
ATOM 734 C C . ASN A 1 93 ? -13.308 10.923 1.933 1.00 91.19 93 ASN A C 1
ATOM 736 O O . ASN A 1 93 ? -12.965 10.252 2.903 1.00 91.19 93 ASN A O 1
ATOM 740 N N . GLY A 1 94 ? -12.550 11.916 1.457 1.00 91.12 94 GLY A N 1
ATOM 741 C CA . GLY A 1 94 ? -11.288 12.332 2.083 1.00 91.12 94 GLY A CA 1
ATOM 742 C C . GLY A 1 94 ? -10.094 11.407 1.812 1.00 91.12 94 GLY A C 1
ATOM 743 O O . GLY A 1 94 ? -9.007 11.671 2.318 1.00 91.12 94 GLY A O 1
ATOM 744 N N . VAL A 1 95 ? -10.256 10.358 1.002 1.00 95.44 95 VAL A N 1
ATOM 745 C CA . VAL A 1 95 ? -9.166 9.489 0.542 1.00 95.44 95 VAL A CA 1
ATOM 746 C C . VAL A 1 95 ? -8.832 9.811 -0.906 1.00 95.44 95 VAL A C 1
ATOM 748 O O . VAL A 1 95 ? -9.707 9.826 -1.770 1.00 95.44 95 VAL A O 1
ATOM 751 N N . GLU A 1 96 ? -7.552 10.029 -1.180 1.00 96.06 96 GLU A N 1
ATOM 752 C CA . GLU A 1 96 ? -7.006 10.184 -2.523 1.00 96.06 96 GLU A CA 1
ATOM 753 C C . GLU A 1 96 ? -5.948 9.109 -2.780 1.00 96.06 96 GLU A C 1
ATOM 755 O O . GLU A 1 96 ? -5.045 8.895 -1.974 1.00 96.06 96 GLU A O 1
ATOM 760 N N . VAL A 1 97 ? -6.061 8.435 -3.923 1.00 96.12 97 VAL A N 1
ATOM 761 C CA . VAL A 1 97 ? -5.134 7.404 -4.389 1.00 96.12 97 VAL A CA 1
ATOM 762 C C . VAL A 1 97 ? -4.705 7.750 -5.806 1.00 96.12 97 VAL A C 1
ATOM 764 O O . VAL A 1 97 ? -5.519 7.763 -6.731 1.00 96.12 97 VAL A O 1
ATOM 767 N N . VAL A 1 98 ? -3.409 7.985 -5.989 1.00 96.19 98 VAL A N 1
ATOM 768 C CA . VAL A 1 98 ? -2.820 8.322 -7.287 1.00 96.19 98 VAL A CA 1
ATOM 769 C C . VAL A 1 98 ? -1.765 7.288 -7.647 1.00 96.19 98 VAL A C 1
ATOM 771 O O . VAL A 1 98 ? -0.825 7.055 -6.887 1.00 96.19 98 VAL A O 1
ATOM 774 N N . MET A 1 99 ? -1.881 6.687 -8.830 1.00 94.88 99 MET A N 1
ATOM 775 C CA . MET A 1 99 ? -0.809 5.860 -9.381 1.00 94.88 99 MET A CA 1
ATOM 776 C C . MET A 1 99 ? 0.316 6.772 -9.878 1.00 94.88 99 MET A C 1
ATOM 778 O O . MET A 1 99 ? 0.198 7.428 -10.910 1.00 94.88 99 MET A O 1
ATOM 782 N N . VAL A 1 100 ? 1.421 6.795 -9.139 1.00 95.31 100 VAL A N 1
ATOM 783 C CA . VAL A 1 100 ? 2.621 7.576 -9.465 1.00 95.31 100 VAL A CA 1
ATOM 784 C C . VAL A 1 100 ? 3.460 6.866 -10.524 1.00 95.31 100 VAL A C 1
ATOM 786 O O . VAL A 1 100 ? 4.050 7.511 -11.387 1.00 95.31 100 VAL A O 1
ATOM 789 N N . GLN A 1 101 ? 3.517 5.534 -10.464 1.00 91.94 101 GLN A N 1
ATOM 790 C CA . GLN A 1 101 ? 4.293 4.719 -11.392 1.00 91.94 101 GLN A CA 1
ATOM 791 C C . GLN A 1 101 ? 3.514 3.465 -11.781 1.00 91.94 101 GLN A C 1
ATOM 793 O O . GLN A 1 101 ? 3.071 2.706 -10.918 1.00 91.94 101 GLN A O 1
ATOM 798 N N . ASN A 1 102 ? 3.382 3.249 -13.089 1.00 89.38 102 ASN A N 1
ATOM 799 C CA . ASN A 1 102 ? 2.840 2.029 -13.680 1.00 89.38 102 ASN A CA 1
ATOM 800 C C . ASN A 1 102 ? 4.005 1.132 -14.139 1.00 89.38 102 ASN A C 1
ATOM 802 O O . ASN A 1 102 ? 4.923 1.621 -14.797 1.00 89.38 102 ASN A O 1
ATOM 806 N N . GLY A 1 103 ? 3.975 -0.160 -13.806 1.00 85.50 103 GLY A N 1
ATOM 807 C CA . GLY A 1 103 ? 4.977 -1.149 -14.215 1.00 85.50 103 GLY A CA 1
ATOM 808 C C . GLY A 1 103 ? 5.707 -1.768 -13.026 1.00 85.50 103 GLY A C 1
ATOM 809 O O . GLY A 1 103 ? 5.148 -1.860 -11.948 1.00 85.50 103 GLY A O 1
ATOM 810 N N . SER A 1 104 ? 6.950 -2.216 -13.208 1.00 84.31 104 SER A N 1
ATOM 811 C CA . SER A 1 104 ? 7.753 -2.820 -12.132 1.00 84.31 104 SER A CA 1
ATOM 812 C C . SER A 1 104 ? 8.815 -1.827 -11.632 1.00 84.31 104 SER A C 1
ATOM 814 O O . SER A 1 104 ? 9.805 -1.634 -12.343 1.00 84.31 104 SER A O 1
ATOM 816 N N . PRO A 1 105 ? 8.675 -1.212 -10.439 1.00 90.50 105 PRO A N 1
ATOM 817 C CA . PRO A 1 105 ? 7.593 -1.384 -9.460 1.00 90.50 105 PRO A CA 1
ATOM 818 C C . PRO A 1 105 ? 6.351 -0.521 -9.736 1.00 90.50 105 PRO A C 1
ATOM 820 O O . PRO A 1 105 ? 6.441 0.549 -10.346 1.00 90.50 105 PRO A O 1
ATOM 823 N N . TYR A 1 106 ? 5.203 -0.957 -9.212 1.00 91.75 106 TYR A N 1
ATOM 824 C CA . TYR A 1 106 ? 3.992 -0.137 -9.179 1.00 91.75 106 TYR A CA 1
ATOM 825 C C . TYR A 1 106 ? 4.041 0.747 -7.942 1.00 91.75 106 TYR A C 1
ATOM 827 O O . TYR A 1 106 ? 4.240 0.234 -6.840 1.00 91.75 106 TYR A O 1
ATOM 835 N N . ARG A 1 107 ? 3.834 2.057 -8.105 1.00 94.00 107 ARG A N 1
ATOM 836 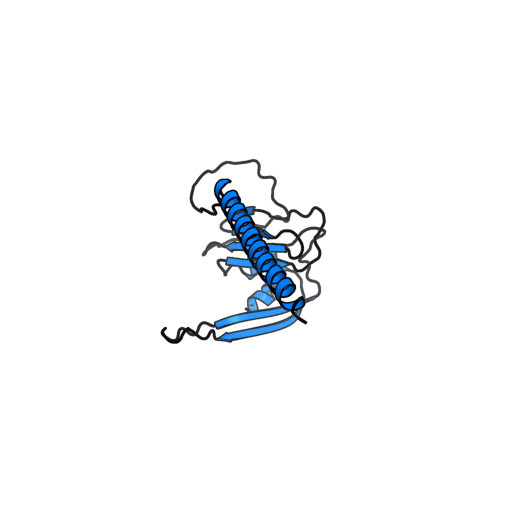C CA . ARG A 1 107 ? 3.834 3.021 -6.996 1.00 94.00 107 ARG A CA 1
ATOM 837 C C . ARG A 1 107 ? 2.506 3.751 -6.917 1.00 94.00 107 ARG A C 1
ATOM 839 O O . ARG A 1 107 ? 2.090 4.373 -7.894 1.00 94.00 107 ARG A O 1
ATOM 846 N N . TYR A 1 108 ? 1.905 3.737 -5.735 1.00 96.00 108 TYR A N 1
ATOM 847 C CA . TYR A 1 108 ? 0.736 4.534 -5.388 1.00 96.00 108 TYR A CA 1
ATOM 848 C C . TYR A 1 108 ? 1.106 5.549 -4.316 1.00 96.00 108 TYR A C 1
ATOM 850 O O . TYR A 1 108 ? 1.725 5.172 -3.327 1.00 96.00 108 TYR A O 1
ATOM 858 N N . ALA A 1 109 ? 0.704 6.800 -4.503 1.00 96.31 109 ALA A N 1
ATOM 859 C CA . ALA A 1 109 ? 0.668 7.796 -3.443 1.00 96.31 109 ALA A CA 1
ATOM 860 C C . ALA A 1 109 ? -0.750 7.834 -2.880 1.00 96.31 109 ALA A C 1
ATOM 862 O O . ALA A 1 109 ? -1.714 7.971 -3.639 1.00 96.31 109 ALA A O 1
ATOM 863 N N . VAL A 1 110 ? -0.866 7.697 -1.565 1.00 96.62 110 VAL A N 1
ATOM 864 C CA . VAL A 1 110 ? -2.134 7.754 -0.845 1.00 96.62 110 VAL A CA 1
ATOM 865 C C . VAL A 1 110 ? -2.113 8.945 0.097 1.00 96.62 110 VAL A C 1
ATOM 867 O O . VAL A 1 110 ? -1.127 9.176 0.798 1.00 96.62 110 VAL A O 1
ATOM 870 N N . SER A 1 111 ? -3.207 9.693 0.098 1.00 96.19 111 SER A N 1
ATOM 871 C CA . SER A 1 111 ? -3.480 10.770 1.041 1.00 96.19 111 SER A CA 1
ATOM 872 C C . SER A 1 111 ? -4.802 10.477 1.743 1.00 96.19 111 SER A C 1
ATOM 874 O O . SER A 1 111 ? -5.784 10.120 1.086 1.00 96.19 111 SER A O 1
ATOM 876 N N . VAL A 1 112 ? -4.824 10.595 3.067 1.00 95.38 112 VAL A N 1
ATOM 877 C CA . VAL A 1 112 ? -6.022 10.421 3.894 1.00 95.38 112 VAL A CA 1
ATOM 878 C C . VAL A 1 112 ? -6.216 11.695 4.700 1.00 95.38 112 VAL A C 1
ATOM 880 O O . VAL A 1 112 ? -5.363 12.084 5.493 1.00 95.38 112 VAL A O 1
ATOM 883 N N . GLN A 1 113 ? -7.347 12.364 4.498 1.00 94.06 113 GLN A N 1
ATOM 884 C CA . GLN A 1 113 ? -7.673 13.587 5.214 1.00 94.06 113 GLN A CA 1
ATOM 885 C C . GLN A 1 113 ? -7.771 13.312 6.722 1.00 94.06 113 GLN A C 1
ATOM 887 O O . GLN A 1 113 ? -8.457 12.377 7.156 1.00 94.06 113 GLN A O 1
ATOM 892 N N . ALA A 1 114 ? -7.113 14.148 7.527 1.00 88.62 114 ALA A N 1
ATOM 893 C CA . ALA A 1 114 ? -7.178 14.063 8.981 1.00 88.62 114 ALA A CA 1
ATOM 894 C C . ALA A 1 114 ? -8.638 14.106 9.469 1.00 88.62 114 ALA A C 1
ATOM 896 O O . ALA A 1 114 ? -9.438 14.928 9.021 1.00 88.62 114 ALA A O 1
ATOM 897 N N . GLY A 1 115 ? -8.993 13.205 10.388 1.00 85.25 115 GLY A N 1
ATOM 898 C CA . GLY A 1 115 ? -10.355 13.106 10.924 1.00 85.25 115 GLY A CA 1
ATOM 899 C C . GLY A 1 115 ? -11.347 12.312 10.064 1.00 85.25 115 GLY A C 1
ATOM 900 O O . GLY A 1 115 ? -12.529 12.273 10.403 1.00 85.25 115 GLY A O 1
ATOM 901 N N . THR A 1 116 ? -10.902 11.638 8.997 1.00 87.44 116 THR A N 1
ATOM 902 C CA . THR A 1 116 ? -11.753 10.723 8.215 1.00 87.44 116 THR A CA 1
ATOM 903 C C . THR A 1 116 ? -12.249 9.565 9.093 1.00 87.44 116 THR A C 1
ATOM 905 O O . THR A 1 116 ? -11.501 8.645 9.425 1.00 87.44 116 THR A O 1
ATOM 908 N N . ALA A 1 117 ? -13.526 9.603 9.490 1.00 84.00 117 ALA A N 1
ATOM 909 C CA . ALA A 1 117 ? -14.118 8.608 10.391 1.00 84.00 117 ALA A CA 1
ATOM 910 C C . ALA A 1 117 ? -14.324 7.239 9.713 1.00 84.00 117 ALA A C 1
ATOM 912 O O . ALA A 1 117 ? -14.151 6.190 10.341 1.00 84.00 117 ALA A O 1
ATOM 913 N N . THR A 1 118 ? -14.669 7.257 8.424 1.00 89.75 118 THR A N 1
ATOM 914 C CA . THR A 1 118 ? -15.014 6.082 7.614 1.00 89.75 118 THR A CA 1
ATOM 915 C C . THR A 1 118 ? -14.281 6.123 6.282 1.00 89.75 118 THR A C 1
ATOM 917 O O . THR A 1 118 ? -14.417 7.092 5.539 1.00 89.75 118 THR A O 1
ATOM 920 N N . LEU A 1 119 ? -13.533 5.066 5.967 1.00 91.25 119 LEU A N 1
ATOM 921 C CA . LEU A 1 119 ? -12.850 4.940 4.682 1.00 91.25 119 LEU A CA 1
ATOM 922 C C . LEU A 1 119 ? -13.824 4.401 3.624 1.00 91.25 119 LEU A C 1
ATOM 924 O O . LEU A 1 119 ? -14.580 3.475 3.934 1.00 91.25 119 LEU A O 1
ATOM 928 N N . PRO A 1 120 ? -13.814 4.933 2.389 1.00 92.81 120 PRO A N 1
ATOM 929 C CA . PRO A 1 120 ? -14.557 4.335 1.291 1.00 92.81 120 PRO A CA 1
ATOM 930 C C . PRO A 1 120 ? -13.985 2.953 0.950 1.00 92.81 120 PRO A C 1
ATOM 932 O O . PRO A 1 120 ? -12.816 2.652 1.213 1.00 92.81 120 PRO A O 1
ATOM 935 N N . GLN A 1 121 ? -14.812 2.110 0.334 1.00 93.00 121 GLN A N 1
ATOM 936 C CA . GLN A 1 121 ? -14.346 0.852 -0.234 1.00 93.00 121 GLN A CA 1
ATOM 937 C C . GLN A 1 121 ? -13.617 1.146 -1.547 1.00 93.00 121 GLN A C 1
ATOM 939 O O . GLN A 1 121 ? -14.244 1.515 -2.538 1.00 93.00 121 GLN A O 1
ATOM 944 N N . LEU A 1 122 ? -12.301 0.942 -1.572 1.00 91.81 122 LEU A N 1
ATOM 945 C CA . LEU A 1 122 ? -11.503 1.181 -2.767 1.00 91.81 122 LEU A CA 1
ATOM 946 C C . LEU A 1 122 ? -11.846 0.156 -3.860 1.00 91.81 122 LEU A C 1
ATOM 948 O O . LEU A 1 122 ? -11.740 -1.057 -3.620 1.00 91.81 122 LEU A O 1
ATOM 952 N N . PRO A 1 123 ? -12.223 0.605 -5.071 1.00 91.38 123 PRO A N 1
ATOM 953 C CA . PRO A 1 123 ? -12.415 -0.299 -6.191 1.00 91.38 123 PRO A CA 1
ATOM 954 C C . PRO A 1 123 ? -11.064 -0.834 -6.690 1.00 91.38 123 PRO A C 1
ATOM 956 O O . PRO A 1 123 ? -10.027 -0.194 -6.559 1.00 91.38 123 PRO A O 1
ATO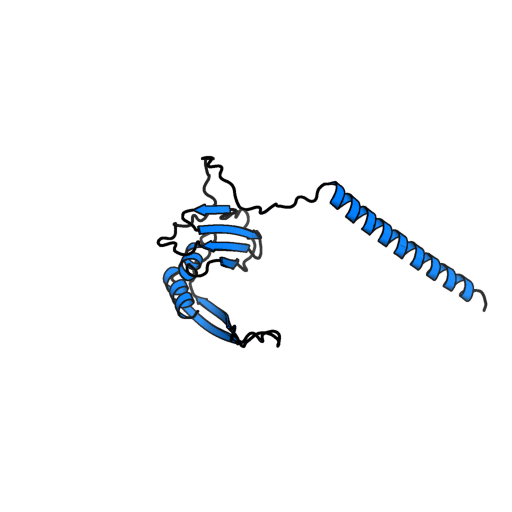M 959 N N . LEU A 1 124 ? -11.050 -2.026 -7.289 1.00 88.56 124 LEU A N 1
ATOM 960 C CA . LEU A 1 124 ? -9.809 -2.615 -7.829 1.00 88.56 124 LEU A CA 1
ATOM 961 C C . LEU A 1 124 ? -9.316 -1.908 -9.100 1.00 88.56 124 LEU A C 1
ATOM 963 O O . LEU A 1 124 ? -8.127 -1.927 -9.423 1.00 88.56 124 LEU A O 1
ATOM 967 N N . TYR A 1 125 ? -10.245 -1.297 -9.828 1.00 89.50 125 TYR A N 1
ATOM 968 C CA . TYR A 1 125 ? -10.006 -0.586 -11.074 1.00 89.50 125 TYR A CA 1
ATOM 969 C C . TYR A 1 125 ? -10.642 0.787 -10.991 1.00 89.50 125 TYR A C 1
ATOM 971 O O . TYR A 1 125 ? -11.628 0.969 -10.276 1.00 89.50 125 TYR A O 1
ATOM 979 N N . GLN A 1 126 ? -10.102 1.731 -11.760 1.00 89.81 126 GLN A N 1
ATOM 980 C CA . GLN A 1 126 ? -10.724 3.035 -11.930 1.00 89.81 126 GLN A CA 1
ATOM 981 C C . GLN A 1 126 ? -12.207 2.849 -12.297 1.00 89.81 126 GLN A C 1
ATOM 983 O O . GLN A 1 126 ? -12.492 2.224 -13.326 1.00 89.81 126 GLN A O 1
ATOM 988 N N . PRO A 1 127 ? -13.152 3.353 -11.480 1.00 86.69 127 PRO A N 1
ATOM 989 C CA . PRO A 1 127 ? -14.547 3.342 -11.871 1.00 86.69 127 PRO A CA 1
ATOM 990 C C . PRO A 1 127 ? -14.684 4.141 -13.167 1.00 86.69 127 PRO A C 1
ATOM 992 O O . PRO A 1 127 ? -14.007 5.152 -13.365 1.00 86.69 127 PRO A O 1
ATOM 995 N N . LEU A 1 128 ? -15.542 3.670 -14.069 1.00 79.62 128 LEU A N 1
ATOM 996 C CA . LEU A 1 128 ? -15.934 4.425 -15.253 1.00 79.62 128 LEU A CA 1
ATOM 997 C C . LEU A 1 128 ? -16.764 5.615 -14.770 1.00 79.62 128 LEU A C 1
ATOM 999 O O . LEU A 1 128 ? -17.987 5.543 -14.717 1.00 79.62 128 LEU A O 1
ATOM 1003 N N . SER A 1 129 ? -16.106 6.685 -14.336 1.00 64.75 129 SER A N 1
ATOM 1004 C CA . SER A 1 129 ? -16.795 7.911 -13.972 1.00 64.75 129 SER A CA 1
ATOM 1005 C C . SER A 1 129 ? -17.490 8.436 -15.228 1.00 64.75 129 SER A C 1
ATOM 1007 O O . SER A 1 129 ? -16.838 8.947 -16.139 1.00 64.75 129 SER A O 1
ATOM 1009 N N . THR A 1 130 ? -18.819 8.339 -15.294 1.00 47.84 130 THR A N 1
ATOM 1010 C CA . THR A 1 130 ? -19.601 9.359 -15.993 1.00 47.84 130 THR A CA 1
ATOM 1011 C C . THR A 1 130 ? -19.205 10.681 -15.356 1.00 47.84 130 THR A C 1
ATOM 1013 O O . THR A 1 130 ? -19.295 10.808 -14.138 1.00 47.84 130 THR A O 1
ATOM 1016 N N . GLN A 1 131 ? -18.673 11.612 -16.147 1.00 43.56 131 GLN A N 1
ATOM 1017 C CA . GLN A 1 131 ? -18.328 12.962 -15.707 1.00 43.56 131 GLN A CA 1
ATOM 1018 C C . GLN A 1 131 ? -19.543 13.616 -15.030 1.00 43.56 131 GLN A C 1
ATOM 1020 O O . GLN A 1 131 ? -20.354 14.257 -15.689 1.00 43.56 131 GLN A O 1
ATOM 1025 N N . SER A 1 132 ? -19.674 13.469 -13.719 1.00 42.19 132 SER A N 1
ATOM 1026 C CA . SER A 1 132 ? -20.428 14.411 -12.909 1.00 42.19 132 SER A CA 1
ATOM 1027 C C . SER A 1 132 ? -19.434 15.499 -12.562 1.00 42.19 132 SER A C 1
ATOM 1029 O O . SER A 1 132 ? -18.519 15.293 -11.765 1.00 42.19 132 SER A O 1
ATOM 1031 N N . GLY A 1 133 ? -19.538 16.603 -13.296 1.00 50.88 133 GLY A N 1
ATOM 1032 C CA . GLY A 1 133 ? -18.772 17.797 -13.020 1.00 50.88 133 GLY A CA 1
ATOM 1033 C C . GLY A 1 133 ? -19.108 18.292 -11.625 1.00 50.88 133 GLY A C 1
ATOM 1034 O O . GLY A 1 133 ? -20.261 18.586 -11.341 1.00 50.88 133 GLY A O 1
ATOM 1035 N N . ASP A 1 134 ? -18.086 18.417 -10.796 1.00 42.50 134 ASP A N 1
ATOM 1036 C CA . ASP A 1 134 ? -18.042 19.509 -9.846 1.00 42.50 134 ASP A CA 1
ATOM 1037 C C . ASP A 1 134 ? -16.668 20.145 -9.963 1.00 42.50 134 ASP A C 1
ATOM 1039 O O . ASP A 1 134 ? -15.616 19.532 -9.767 1.00 42.50 134 ASP A O 1
ATOM 1043 N N . THR A 1 135 ? -16.716 21.374 -10.450 1.00 50.22 135 THR A N 1
ATOM 1044 C CA . THR A 1 135 ? -15.569 22.244 -10.604 1.00 50.22 135 THR A CA 1
ATOM 1045 C C . THR A 1 135 ? -15.501 23.026 -9.310 1.00 50.22 135 THR A C 1
ATOM 1047 O O . THR A 1 135 ? -16.284 23.951 -9.150 1.00 50.22 135 THR A O 1
ATOM 1050 N N . ASP A 1 136 ? -14.581 22.684 -8.407 1.00 44.66 136 ASP A N 1
ATOM 1051 C CA . ASP A 1 136 ? -14.044 23.709 -7.516 1.00 44.66 136 ASP A CA 1
ATOM 1052 C C . ASP A 1 136 ? -12.597 23.443 -7.064 1.00 44.66 136 ASP A C 1
ATOM 1054 O O . ASP A 1 136 ? -12.275 22.658 -6.177 1.00 44.66 136 ASP A O 1
ATOM 1058 N N . THR A 1 137 ? -11.697 24.067 -7.819 1.00 50.41 137 THR A N 1
ATOM 1059 C CA . THR A 1 137 ? -10.557 24.886 -7.391 1.00 50.41 137 THR A CA 1
ATOM 1060 C C . THR A 1 137 ? -9.987 24.690 -5.974 1.00 50.41 137 THR A C 1
ATOM 1062 O O . THR A 1 137 ? -10.388 25.366 -5.038 1.00 50.41 137 THR A O 1
ATOM 1065 N N . THR A 1 138 ? -8.915 23.903 -5.831 1.00 49.06 138 THR A N 1
ATOM 1066 C CA . THR A 1 138 ? -7.567 24.363 -5.398 1.00 49.06 138 THR A CA 1
ATOM 1067 C C . THR A 1 138 ? -6.629 23.170 -5.218 1.00 49.06 138 THR A C 1
ATOM 1069 O O . THR A 1 138 ? -6.913 22.217 -4.503 1.00 49.06 138 THR A O 1
ATOM 1072 N N . GLY A 1 139 ? -5.484 23.219 -5.897 1.00 42.31 139 GLY A N 1
ATOM 1073 C CA . GLY A 1 139 ? -4.484 22.157 -5.867 1.00 42.31 139 GLY A CA 1
ATOM 1074 C C . GLY A 1 139 ? -3.729 22.104 -7.182 1.00 42.31 139 GLY A C 1
ATOM 1075 O O . GLY A 1 139 ? -3.892 21.178 -7.970 1.00 42.31 139 GLY A O 1
ATOM 1076 N N . GLN A 1 140 ? -2.940 23.145 -7.450 1.00 50.62 140 GLN A N 1
ATOM 1077 C CA . GLN A 1 140 ? -1.989 23.163 -8.553 1.00 50.62 140 GLN A CA 1
ATOM 1078 C C . GLN A 1 140 ? -0.950 22.040 -8.376 1.00 50.62 140 GLN A C 1
ATOM 1080 O O . GLN A 1 140 ? 0.157 22.272 -7.905 1.00 50.62 140 GLN A O 1
ATOM 1085 N N . HIS A 1 141 ? -1.250 20.837 -8.856 1.00 46.69 141 HIS A N 1
ATOM 1086 C CA . HIS A 1 141 ? -0.229 20.021 -9.502 1.00 46.69 141 HIS A CA 1
ATOM 1087 C C . HIS A 1 141 ? -0.267 20.344 -10.984 1.00 46.69 141 HIS A C 1
ATOM 1089 O O . HIS A 1 141 ? -0.824 19.641 -11.824 1.00 46.69 141 HIS A O 1
ATOM 1095 N N . GLN A 1 142 ? 0.333 21.495 -11.278 1.00 44.69 142 GLN A N 1
ATOM 1096 C CA . GLN A 1 142 ? 0.753 21.873 -12.607 1.00 44.69 142 GLN A CA 1
ATOM 1097 C C . GLN A 1 142 ? 1.736 20.788 -13.064 1.00 44.69 142 GLN A C 1
ATOM 1099 O O . GLN A 1 142 ? 2.927 20.831 -12.759 1.00 44.69 142 GLN A O 1
ATOM 1104 N N . ALA A 1 143 ? 1.223 19.780 -13.773 1.00 47.62 143 ALA A N 1
ATOM 1105 C CA . ALA A 1 143 ? 2.013 18.988 -14.694 1.00 47.62 143 ALA A CA 1
ATOM 1106 C C . ALA A 1 143 ? 2.610 19.998 -15.673 1.00 47.62 143 ALA A C 1
ATOM 1108 O O . ALA A 1 143 ? 1.970 20.429 -16.635 1.00 47.62 143 ALA A O 1
ATOM 1109 N N . ARG A 1 144 ? 3.806 20.480 -15.331 1.00 44.66 144 ARG A N 1
ATOM 1110 C CA . ARG A 1 144 ? 4.567 21.462 -16.083 1.00 44.66 144 ARG A CA 1
ATOM 1111 C C . ARG A 1 144 ? 4.997 20.750 -17.357 1.00 44.66 144 ARG A C 1
ATOM 1113 O O . ARG A 1 144 ? 6.111 20.251 -17.454 1.00 44.66 144 ARG A O 1
ATOM 1120 N N . ARG A 1 145 ? 4.085 20.668 -18.334 1.00 52.12 145 ARG A N 1
ATOM 1121 C CA . ARG A 1 145 ? 4.466 20.526 -19.735 1.00 52.12 145 ARG A CA 1
ATOM 1122 C C . ARG A 1 145 ? 5.523 21.605 -19.943 1.00 52.12 145 ARG A C 1
ATOM 1124 O O . ARG A 1 145 ? 5.193 22.778 -19.734 1.00 52.12 145 ARG A O 1
ATOM 1131 N N . PRO A 1 146 ? 6.786 21.254 -20.236 1.00 47.88 146 PRO A N 1
ATOM 1132 C CA . PRO A 1 146 ? 7.758 22.278 -20.543 1.00 47.88 146 PRO A CA 1
ATOM 1133 C C . PRO A 1 146 ? 7.165 23.069 -21.713 1.00 47.88 146 PRO A C 1
ATOM 1135 O O . PRO A 1 146 ? 6.738 22.455 -22.697 1.00 47.88 146 PRO A O 1
ATOM 1138 N N . PRO A 1 147 ? 7.038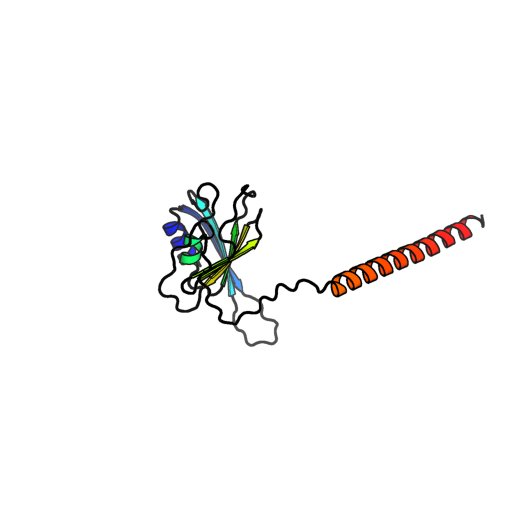 24.403 -21.602 1.00 53.81 147 PRO A N 1
ATOM 1139 C CA . PRO A 1 147 ? 6.640 25.207 -22.747 1.00 53.81 147 PRO A CA 1
ATOM 1140 C C . PRO A 1 147 ? 7.593 24.834 -23.885 1.00 53.81 147 PRO A C 1
ATOM 1142 O O . PRO A 1 147 ? 8.784 24.670 -23.629 1.00 53.81 147 PRO A O 1
ATOM 1145 N N . GLY A 1 148 ? 7.106 24.650 -25.115 1.00 54.53 148 GLY A N 1
ATOM 1146 C CA . GLY A 1 148 ? 7.932 24.154 -26.233 1.00 54.53 148 GLY A CA 1
ATOM 1147 C C . GLY A 1 148 ? 9.255 24.919 -26.430 1.00 54.53 148 GLY A C 1
ATOM 1148 O O . GLY A 1 148 ? 10.228 24.361 -26.925 1.00 54.53 148 GLY A O 1
ATOM 1149 N N . LEU A 1 149 ? 9.331 26.161 -25.937 1.00 56.88 149 LEU A N 1
ATOM 1150 C CA . LEU A 1 149 ? 10.547 26.972 -25.860 1.00 56.88 149 LEU A CA 1
ATOM 1151 C C . LEU A 1 149 ? 11.605 26.464 -24.859 1.00 56.88 149 LEU A C 1
ATOM 1153 O O . LEU A 1 149 ? 12.792 26.533 -25.156 1.00 56.88 149 LEU A O 1
ATOM 1157 N N . ALA A 1 150 ? 11.221 25.917 -23.702 1.00 56.59 150 ALA A N 1
ATOM 1158 C CA . ALA A 1 150 ? 12.166 25.388 -22.712 1.00 56.59 150 ALA A CA 1
ATOM 1159 C C . ALA A 1 150 ? 12.907 24.146 -23.232 1.00 56.59 150 ALA A C 1
ATOM 1161 O O . ALA A 1 150 ? 14.102 23.992 -22.988 1.00 56.59 150 ALA A O 1
ATOM 1162 N N . MET A 1 151 ? 12.228 23.291 -24.005 1.00 60.50 151 MET A N 1
ATOM 1163 C CA . MET A 1 151 ? 12.864 22.125 -24.623 1.00 60.50 151 MET A CA 1
ATOM 1164 C C . MET A 1 151 ? 13.849 22.541 -25.729 1.00 60.50 151 MET A C 1
ATOM 1166 O O . MET A 1 151 ? 14.927 21.961 -25.829 1.00 60.50 151 MET A O 1
ATOM 1170 N N . ALA A 1 152 ? 13.528 23.594 -26.492 1.00 69.12 152 ALA A N 1
ATOM 1171 C CA . ALA A 1 152 ? 14.425 24.156 -27.502 1.00 69.12 152 ALA A CA 1
ATOM 1172 C C . ALA A 1 152 ? 15.709 24.744 -26.887 1.00 69.12 152 ALA A C 1
ATOM 1174 O O . ALA A 1 152 ? 16.794 24.530 -27.425 1.00 69.12 152 ALA A O 1
ATOM 1175 N N . VAL A 1 153 ? 15.612 25.420 -25.735 1.00 76.31 153 VAL A N 1
ATOM 1176 C CA . VAL A 1 153 ? 16.787 25.959 -25.025 1.00 76.31 153 VAL A CA 1
ATOM 1177 C C . VAL A 1 153 ? 17.687 24.835 -24.507 1.00 76.31 153 VAL A C 1
ATOM 1179 O O . VAL A 1 153 ? 18.897 24.892 -24.706 1.00 76.31 153 VAL A O 1
ATOM 1182 N N . VAL A 1 154 ? 17.123 23.781 -23.905 1.00 77.38 154 VAL A N 1
ATOM 1183 C CA . VAL A 1 154 ? 17.916 22.635 -23.420 1.00 77.38 154 VAL A CA 1
ATOM 1184 C C . VAL A 1 154 ? 18.642 21.932 -24.574 1.00 77.38 154 VAL A C 1
ATOM 1186 O O . VAL A 1 154 ? 19.828 21.622 -24.455 1.00 77.38 154 VAL A O 1
ATOM 1189 N N . LEU A 1 155 ? 17.972 21.747 -25.716 1.00 81.00 155 LEU A N 1
ATOM 1190 C CA . LEU A 1 155 ? 18.582 21.180 -26.925 1.00 81.00 155 LEU A CA 1
ATOM 1191 C C . LEU A 1 155 ? 19.697 22.069 -27.494 1.00 81.00 155 LEU A C 1
ATOM 1193 O O . LEU A 1 155 ? 20.753 21.559 -27.870 1.00 81.00 155 LEU A O 1
ATOM 1197 N N . ALA A 1 156 ? 19.498 23.389 -27.517 1.00 82.62 156 ALA A N 1
ATOM 1198 C CA . ALA A 1 156 ? 20.506 24.337 -27.985 1.00 82.62 156 ALA A CA 1
ATOM 1199 C C . ALA A 1 156 ? 21.758 24.340 -27.089 1.00 82.62 156 ALA A C 1
ATOM 1201 O O . ALA A 1 156 ? 22.879 24.330 -27.600 1.00 82.62 156 ALA A O 1
ATOM 1202 N N . VAL A 1 157 ? 21.583 24.289 -25.764 1.00 87.19 157 VAL A N 1
ATOM 1203 C CA . VAL A 1 157 ? 22.694 24.225 -24.798 1.00 87.19 157 VAL A CA 1
ATOM 1204 C C . VAL A 1 157 ? 23.467 22.910 -24.936 1.00 87.19 157 VAL A C 1
ATOM 1206 O O . VAL A 1 157 ? 24.698 22.925 -24.955 1.00 87.19 157 VAL A O 1
ATOM 1209 N N . ALA A 1 158 ? 22.773 21.781 -25.104 1.00 88.69 158 ALA A N 1
ATOM 1210 C CA . ALA A 1 158 ? 23.414 20.482 -25.310 1.00 88.69 158 ALA A CA 1
ATOM 1211 C C . ALA A 1 158 ? 24.230 20.433 -26.617 1.00 88.69 158 ALA A C 1
ATOM 1213 O O . ALA A 1 158 ? 25.365 19.951 -26.621 1.00 88.69 158 ALA A O 1
ATOM 1214 N N . LEU A 1 159 ? 23.696 20.989 -27.712 1.00 89.25 159 LEU A N 1
ATOM 1215 C CA . LEU A 1 159 ? 24.412 21.101 -28.988 1.00 89.25 159 LEU A CA 1
ATOM 1216 C C . LEU A 1 159 ? 25.642 22.010 -28.880 1.00 89.25 159 LEU A C 1
ATOM 1218 O O . LEU A 1 159 ? 26.713 21.645 -29.366 1.00 89.25 159 LEU A O 1
ATOM 1222 N N . ALA A 1 160 ? 25.524 23.157 -28.208 1.00 89.31 160 ALA A N 1
ATOM 1223 C CA . ALA A 1 160 ? 26.651 24.061 -27.990 1.00 89.31 160 ALA A CA 1
ATOM 1224 C C . ALA A 1 160 ? 27.771 23.393 -27.171 1.00 89.31 160 ALA A C 1
ATOM 1226 O O . ALA A 1 160 ? 28.944 23.508 -27.529 1.00 89.31 160 ALA A O 1
ATOM 1227 N N . ALA A 1 161 ? 27.419 22.637 -26.125 1.00 89.31 161 ALA A N 1
ATOM 1228 C CA . ALA A 1 161 ? 28.382 21.882 -25.325 1.00 89.31 161 ALA A CA 1
ATOM 1229 C C . ALA A 1 161 ? 29.085 20.787 -26.148 1.00 89.31 161 ALA A C 1
ATOM 1231 O O . ALA A 1 161 ? 30.308 20.658 -26.081 1.00 89.31 161 ALA A O 1
ATOM 1232 N N . ALA A 1 162 ? 28.344 20.046 -26.980 1.00 88.50 162 ALA A N 1
ATOM 1233 C CA . ALA A 1 162 ? 28.916 19.021 -27.853 1.00 88.50 162 ALA A CA 1
ATOM 1234 C C . ALA A 1 162 ? 29.893 19.612 -28.885 1.00 88.50 162 ALA A C 1
ATOM 1236 O O . ALA A 1 162 ? 30.991 19.085 -29.076 1.00 88.50 162 ALA A O 1
ATOM 1237 N N . VAL A 1 163 ? 29.538 20.743 -29.509 1.00 92.19 163 VAL A N 1
ATOM 1238 C CA . VAL A 1 163 ? 30.426 21.460 -30.440 1.00 92.19 163 VAL A CA 1
ATOM 1239 C C . VAL A 1 163 ? 31.668 21.984 -29.716 1.00 92.19 163 VAL A C 1
ATOM 1241 O O . VAL A 1 163 ? 32.783 21.851 -30.226 1.00 92.19 163 VAL A O 1
ATOM 1244 N N . PHE A 1 164 ? 31.513 22.530 -28.508 1.00 92.94 164 PHE A N 1
ATOM 1245 C CA . PHE A 1 164 ? 32.641 23.006 -27.711 1.00 92.94 164 PHE A CA 1
ATOM 1246 C C . PHE A 1 164 ? 33.624 21.872 -27.392 1.00 92.94 164 PHE A C 1
ATOM 1248 O O . PHE A 1 164 ? 34.806 21.989 -27.711 1.00 92.94 164 PHE A O 1
ATOM 1255 N N . VAL A 1 165 ? 33.139 20.739 -26.874 1.00 92.81 165 VAL A N 1
ATOM 1256 C CA . VAL A 1 165 ? 33.972 19.558 -26.580 1.00 92.81 165 VAL A CA 1
ATOM 1257 C C . VAL A 1 165 ? 34.644 19.013 -27.844 1.00 92.81 165 VAL A C 1
ATOM 1259 O O . VAL A 1 165 ? 35.835 18.709 -27.840 1.00 92.81 165 VAL A O 1
ATOM 1262 N N . TYR A 1 166 ? 33.921 18.939 -28.962 1.00 92.69 166 TYR A N 1
ATOM 1263 C CA . TYR A 1 166 ? 34.499 18.480 -30.224 1.00 92.69 166 TYR A CA 1
ATOM 1264 C C . TYR A 1 166 ? 35.632 19.399 -30.710 1.00 92.69 166 TYR A C 1
ATOM 1266 O O . TYR A 1 166 ? 36.687 18.927 -31.141 1.00 92.69 166 TYR A O 1
ATOM 1274 N N . THR A 1 167 ? 35.454 20.721 -30.622 1.00 91.88 167 THR A N 1
ATOM 1275 C CA . THR A 1 167 ? 36.477 21.680 -31.070 1.00 91.88 167 THR A CA 1
ATOM 1276 C C . THR A 1 167 ? 37.711 21.700 -30.167 1.00 91.88 167 THR A C 1
ATOM 1278 O O . THR A 1 167 ? 38.824 21.829 -30.685 1.00 91.88 167 THR A O 1
ATOM 1281 N N . THR A 1 168 ? 37.559 21.526 -28.850 1.00 90.44 168 THR A N 1
ATOM 1282 C CA . THR A 1 168 ? 38.698 21.444 -27.921 1.00 90.44 168 THR A CA 1
ATOM 1283 C C . THR A 1 168 ? 39.491 20.155 -28.123 1.00 90.44 168 THR A C 1
ATOM 1285 O O . THR A 1 168 ? 40.713 20.224 -28.278 1.00 90.44 168 THR A O 1
ATOM 1288 N N . LEU A 1 169 ? 38.815 19.008 -28.255 1.00 89.81 169 LEU A N 1
ATOM 1289 C CA . LEU A 1 169 ? 39.456 17.725 -28.564 1.00 89.81 169 LEU A CA 1
ATOM 1290 C C . LEU A 1 169 ? 40.184 17.764 -29.913 1.00 89.81 169 LEU A C 1
ATOM 1292 O O . LEU A 1 169 ? 41.341 17.356 -30.011 1.00 89.81 169 LEU A O 1
ATOM 1296 N N . ARG A 1 170 ? 39.560 18.332 -30.954 1.00 87.62 170 ARG A N 1
ATOM 1297 C CA . ARG A 1 170 ? 40.180 18.451 -32.283 1.00 87.62 170 ARG A CA 1
ATOM 1298 C C . ARG A 1 170 ? 41.415 19.355 -32.272 1.00 87.62 170 ARG A C 1
ATOM 1300 O O . ARG A 1 170 ? 42.394 19.061 -32.964 1.00 87.62 170 ARG A O 1
ATOM 1307 N N . ARG A 1 171 ? 41.400 20.438 -31.485 1.00 85.19 171 ARG A N 1
ATOM 1308 C CA . ARG A 1 171 ? 42.571 21.313 -31.303 1.00 85.19 171 ARG A CA 1
ATOM 1309 C C . ARG A 1 171 ? 43.703 20.593 -30.574 1.00 85.19 171 ARG A C 1
ATOM 1311 O O . ARG A 1 171 ? 44.850 20.759 -30.978 1.00 85.19 171 ARG A O 1
ATOM 1318 N N . HIS 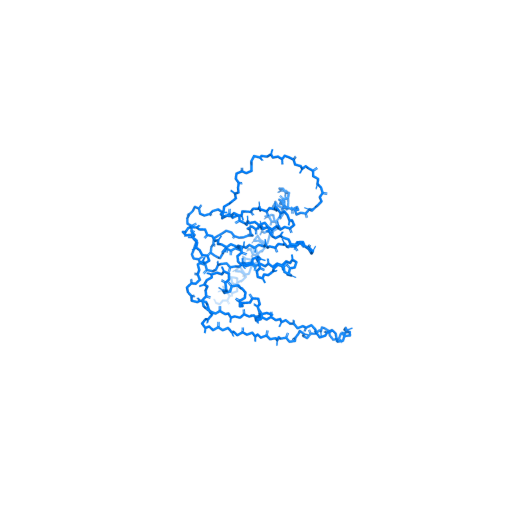A 1 172 ? 43.393 19.775 -29.569 1.00 81.31 172 HIS A N 1
ATOM 1319 C CA . HIS A 1 172 ? 44.398 18.983 -28.857 1.00 81.31 172 HIS A CA 1
ATOM 1320 C C . HIS A 1 172 ? 45.039 17.915 -29.754 1.00 81.31 172 HIS A C 1
ATOM 1322 O O . HIS A 1 172 ? 46.261 17.875 -29.871 1.00 81.31 172 HIS A O 1
ATOM 1328 N N . ALA A 1 173 ? 44.233 17.147 -30.492 1.00 80.88 173 ALA A N 1
ATOM 1329 C CA . ALA A 1 173 ? 44.732 16.124 -31.418 1.00 80.88 173 ALA A CA 1
ATOM 1330 C C . ALA A 1 173 ? 45.599 16.705 -32.556 1.00 80.88 173 ALA A C 1
ATOM 1332 O O . ALA A 1 173 ? 46.499 16.049 -33.077 1.00 80.88 173 ALA A O 1
ATOM 1333 N N . SER A 1 174 ? 45.347 17.957 -32.951 1.00 75.88 174 SER A N 1
ATOM 1334 C CA . SER A 1 174 ? 46.158 18.649 -33.965 1.00 75.88 174 SER A CA 1
ATOM 1335 C C . SER A 1 174 ? 47.516 19.124 -33.435 1.00 75.88 174 SER A C 1
ATOM 1337 O O . SER A 1 174 ? 48.426 19.336 -34.234 1.00 75.88 174 SER A O 1
ATOM 1339 N N . ARG A 1 175 ? 47.666 19.301 -32.113 1.00 72.06 175 ARG A N 1
ATOM 1340 C CA . ARG A 1 175 ? 48.946 19.672 -31.488 1.00 72.06 175 ARG A CA 1
ATOM 1341 C C . ARG A 1 175 ? 49.883 18.470 -31.386 1.00 72.06 175 ARG A C 1
ATOM 1343 O O . ARG A 1 175 ? 51.020 18.580 -31.821 1.00 72.06 175 ARG A O 1
ATOM 1350 N N . GLU A 1 176 ? 49.379 17.302 -30.982 1.00 69.50 176 GLU A N 1
ATOM 1351 C CA . GLU A 1 176 ? 50.191 16.072 -30.926 1.00 69.50 176 GLU A CA 1
ATOM 1352 C C . GLU A 1 176 ? 50.784 15.679 -32.289 1.00 69.50 176 GLU A C 1
ATOM 1354 O O . GLU A 1 176 ? 51.929 15.238 -32.370 1.00 69.50 176 GLU A O 1
ATOM 1359 N N . LYS A 1 177 ? 50.056 15.905 -33.392 1.00 65.31 177 LYS A N 1
ATOM 1360 C CA . LYS A 1 177 ? 50.583 15.641 -34.743 1.00 65.31 177 LYS A CA 1
ATOM 1361 C C . LYS A 1 177 ? 51.710 16.587 -35.176 1.00 65.31 177 LYS A C 1
ATOM 1363 O O . LYS A 1 177 ? 52.463 16.219 -36.072 1.00 65.31 177 LYS A O 1
ATOM 1368 N N . ARG A 1 178 ? 51.822 17.787 -34.594 1.00 61.06 178 ARG A N 1
ATOM 1369 C CA . ARG A 1 178 ? 52.916 18.726 -34.908 1.00 61.06 178 ARG A CA 1
ATOM 1370 C C . ARG A 1 178 ? 54.201 18.377 -34.166 1.00 61.06 178 ARG A C 1
ATOM 1372 O O . ARG A 1 178 ? 55.269 18.498 -34.754 1.00 61.06 178 ARG A O 1
ATOM 1379 N N . AS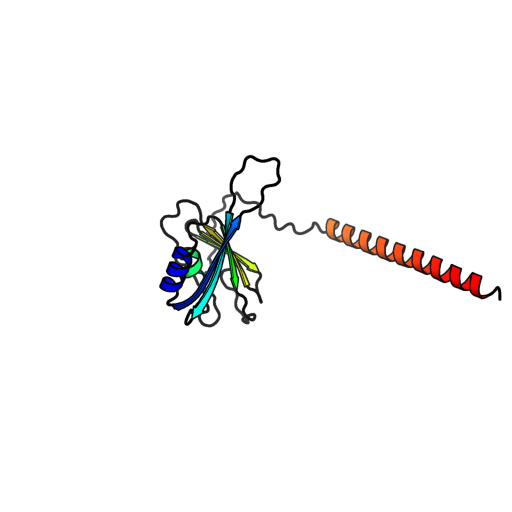P A 1 179 ? 54.092 17.874 -32.942 1.00 65.56 179 ASP A N 1
ATOM 1380 C CA . ASP A 1 179 ? 55.261 17.532 -32.125 1.00 65.56 179 ASP A CA 1
ATOM 1381 C C . ASP A 1 179 ? 55.863 16.163 -32.508 1.00 65.56 179 ASP A C 1
ATOM 1383 O O . ASP A 1 179 ? 57.051 15.921 -32.309 1.00 65.56 179 ASP A O 1
ATOM 1387 N N . GLY A 1 180 ? 55.075 15.284 -33.141 1.00 57.62 180 GLY A N 1
ATOM 1388 C CA . GLY A 1 180 ? 55.528 13.975 -33.632 1.00 57.62 180 GLY A CA 1
ATOM 1389 C C . GLY A 1 180 ? 56.365 13.982 -34.923 1.00 57.62 180 GLY A C 1
ATOM 1390 O O . GLY A 1 180 ? 56.872 12.931 -35.295 1.00 57.62 180 GLY A O 1
ATOM 1391 N N . TYR A 1 181 ? 56.519 15.126 -35.603 1.00 56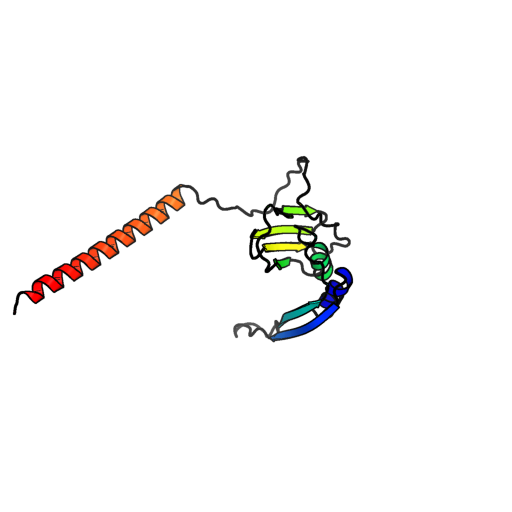.19 181 TYR A N 1
ATOM 1392 C CA . TYR A 1 181 ? 57.325 15.262 -36.834 1.00 56.19 181 TYR A CA 1
ATOM 1393 C C . TYR A 1 181 ? 58.712 15.891 -36.603 1.00 56.19 181 TYR A C 1
ATOM 1395 O O . TYR A 1 181 ? 59.449 16.119 -37.559 1.00 56.19 181 TYR A O 1
ATOM 1403 N N . ALA A 1 182 ? 59.073 16.181 -35.348 1.00 57.56 182 ALA A N 1
ATOM 1404 C CA . ALA A 1 182 ? 60.358 16.775 -34.970 1.00 57.56 182 ALA A CA 1
ATOM 1405 C C . ALA A 1 182 ? 61.385 15.744 -34.447 1.00 57.56 182 ALA A C 1
ATOM 1407 O O . ALA A 1 182 ? 62.249 16.091 -33.640 1.00 57.56 182 ALA A O 1
ATOM 1408 N N . ARG A 1 183 ? 61.288 14.478 -34.873 1.00 51.03 183 ARG A N 1
ATOM 1409 C CA . ARG A 1 183 ? 62.281 13.428 -34.602 1.00 51.03 183 ARG A CA 1
ATOM 1410 C C . ARG A 1 183 ? 62.727 12.752 -35.884 1.00 51.03 183 ARG A C 1
ATOM 1412 O O . ARG A 1 183 ? 61.844 12.490 -36.727 1.00 51.03 183 ARG A O 1
#

Foldseek 3Di:
DVVLVVQLCVVQVWDWPDKDKDWDFDDPPPPDDPPRDIDIDMDTDIDPGPQDDPQFGDCVSVCVSCLQPQKDKDKAQDAARPPDPFCQWDDDQQKTWHFPDHGRITMIIIGHDPPRPDDDRGDRHHPPDPPPDDDDDDDPPPPCPPDPVVVVVVVVVVVVVVVVVVVVVVVVVVVVVVVVVPD

Secondary structure (DSSP, 8-state):
-HHHHHHHHHHHTPEEEEEEEEEEE----TTS-----EEEEEEEEEES---EETTEE--HHHHHHTTTSSEEEEEE-SPPPTT----SEEEETTEEEEEEE-SSSEEEEEEE-TT--S-----SS----------------------HHHHHHHHHHHHHHHHHHHHHHHHHHHHHHHHTT--

pLDDT: mean 81.14, std 15.18, range [42.19, 96.62]